Protein AF-K1VMR3-F1 (afdb_monomer_lite)

Sequence (164 aa):
MPPTRPSTATATPPYPSSRPGSSRPDSPAKSATANSSLILRKQLMADDRPTDTLWEGAILKARLIFPPLTPVYNTGARKGEVCVSILHAPGEDQWGYEDAGERWLPVHTVETVLISVISLLSADVPDLNSPANVDAAKEVREDYPAYKKRVKRLARRSAEEAYD

Organism: Trichosporon asahii var. asahii (strain CBS 8904) (NCBI:txid1220162)

Structure (mmCIF, N/CA/C/O backbone):
data_AF-K1VMR3-F1
#
_entry.id   AF-K1VMR3-F1
#
loop_
_atom_site.group_PDB
_atom_site.id
_atom_site.type_symbol
_atom_site.label_atom_id
_atom_site.label_alt_id
_atom_site.label_comp_id
_atom_site.label_asym_id
_atom_site.label_entity_id
_atom_site.label_seq_id
_atom_site.pdbx_PDB_ins_code
_atom_site.Cartn_x
_atom_site.Cartn_y
_atom_site.Cartn_z
_atom_site.occupancy
_atom_site.B_iso_or_equiv
_atom_site.auth_seq_id
_atom_site.auth_comp_id
_atom_site.auth_asym_id
_atom_site.auth_atom_id
_atom_site.pdbx_PDB_model_num
ATOM 1 N N . MET A 1 1 ? 38.232 -12.169 -71.902 1.00 45.22 1 MET A N 1
ATOM 2 C CA . MET A 1 1 ? 37.200 -11.740 -70.935 1.00 45.22 1 MET A CA 1
ATOM 3 C C . MET A 1 1 ? 36.261 -10.781 -71.654 1.00 45.22 1 MET A C 1
ATOM 5 O O . MET A 1 1 ? 36.759 -9.785 -72.165 1.00 45.22 1 MET A O 1
ATOM 9 N N . PRO A 1 2 ? 34.977 -11.136 -71.828 1.00 49.56 2 PRO A N 1
ATOM 10 C CA . PRO A 1 2 ? 34.040 -10.384 -72.659 1.00 49.56 2 PRO A CA 1
ATOM 11 C C . PRO A 1 2 ? 33.318 -9.253 -71.892 1.00 49.56 2 PRO A C 1
ATOM 13 O O . PRO A 1 2 ? 33.297 -9.272 -70.660 1.00 49.56 2 PRO A O 1
ATOM 16 N N . PRO A 1 3 ? 32.733 -8.284 -72.626 1.00 42.94 3 PRO A N 1
ATOM 17 C CA . PRO A 1 3 ? 32.064 -7.100 -72.091 1.00 42.94 3 PRO A CA 1
ATOM 18 C C . PRO A 1 3 ? 30.597 -7.332 -71.670 1.00 42.94 3 PRO A C 1
ATOM 20 O O . PRO A 1 3 ? 29.996 -8.376 -71.917 1.00 42.94 3 PRO A O 1
ATOM 23 N N . THR A 1 4 ? 30.068 -6.297 -71.017 1.00 46.88 4 THR A N 1
ATOM 24 C CA . THR A 1 4 ? 28.719 -6.030 -70.487 1.00 46.88 4 THR A CA 1
ATOM 25 C C . THR A 1 4 ? 27.519 -6.690 -71.184 1.00 46.88 4 THR A C 1
ATOM 27 O O . THR A 1 4 ? 27.342 -6.608 -72.397 1.00 46.88 4 THR A O 1
ATOM 30 N N . ARG A 1 5 ? 26.590 -7.208 -70.363 1.00 45.88 5 ARG A N 1
ATOM 31 C CA . ARG A 1 5 ? 25.198 -7.518 -70.732 1.00 45.88 5 ARG A CA 1
ATOM 32 C C . ARG A 1 5 ? 24.244 -6.729 -69.816 1.00 45.88 5 ARG A C 1
ATOM 34 O O . ARG A 1 5 ? 24.470 -6.730 -68.607 1.00 45.88 5 ARG A O 1
ATOM 41 N N . PRO A 1 6 ? 23.197 -6.070 -70.346 1.00 47.16 6 PRO A N 1
ATOM 42 C CA . PRO A 1 6 ? 22.208 -5.367 -69.537 1.00 47.16 6 PRO A CA 1
ATOM 43 C C . PRO A 1 6 ? 21.151 -6.355 -69.026 1.00 47.16 6 PRO A C 1
ATOM 45 O O . PRO A 1 6 ? 20.749 -7.261 -69.759 1.00 47.16 6 PRO A O 1
ATOM 48 N N . SER A 1 7 ? 20.683 -6.169 -67.789 1.00 43.44 7 SER A N 1
ATOM 49 C CA . SER A 1 7 ? 19.513 -6.881 -67.268 1.00 43.44 7 SER A CA 1
ATOM 50 C C . SER A 1 7 ? 18.372 -5.910 -66.992 1.00 43.44 7 SER A C 1
ATOM 52 O O . SER A 1 7 ? 18.516 -4.894 -66.320 1.00 43.44 7 SER A O 1
ATOM 54 N N . THR A 1 8 ? 17.254 -6.279 -67.591 1.00 41.53 8 THR A N 1
ATOM 55 C CA . THR A 1 8 ? 15.909 -5.718 -67.606 1.00 41.53 8 THR A CA 1
ATOM 56 C C . THR A 1 8 ? 15.296 -5.489 -66.226 1.00 41.53 8 THR A C 1
ATOM 58 O O . THR A 1 8 ? 15.480 -6.283 -65.306 1.00 41.53 8 THR A O 1
ATOM 61 N N . ALA A 1 9 ? 14.490 -4.429 -66.135 1.00 40.97 9 ALA A N 1
ATOM 62 C CA . ALA A 1 9 ? 13.597 -4.123 -65.026 1.00 40.97 9 ALA A CA 1
ATOM 63 C C . ALA A 1 9 ? 12.615 -5.269 -64.724 1.00 40.97 9 ALA A C 1
ATOM 65 O O . ALA A 1 9 ? 12.100 -5.915 -65.637 1.00 40.97 9 ALA A O 1
ATOM 66 N N . THR A 1 10 ? 12.275 -5.475 -63.451 1.00 39.84 10 THR A N 1
ATOM 67 C CA . THR A 1 10 ? 11.023 -6.141 -63.067 1.00 39.84 10 THR A CA 1
ATOM 68 C C . THR A 1 10 ? 10.499 -5.506 -61.786 1.00 39.84 10 THR A C 1
ATOM 70 O O . THR A 1 10 ? 11.178 -5.464 -60.764 1.00 39.84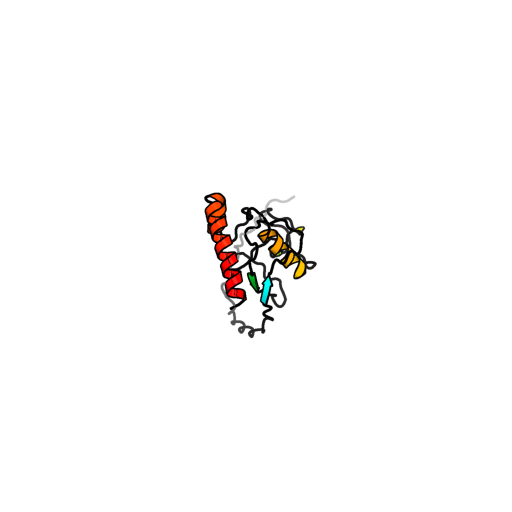 10 THR A O 1
ATOM 73 N N . ALA A 1 11 ? 9.305 -4.938 -61.914 1.00 42.38 11 ALA A N 1
ATOM 74 C CA . ALA A 1 11 ? 8.559 -4.244 -60.887 1.00 42.38 11 ALA A CA 1
ATOM 75 C C . ALA A 1 11 ? 8.154 -5.178 -59.737 1.00 42.38 11 ALA A C 1
ATOM 77 O O . ALA A 1 11 ? 7.845 -6.353 -59.937 1.00 42.38 11 ALA A O 1
ATOM 78 N N . THR A 1 12 ? 8.118 -4.613 -58.536 1.00 49.59 12 THR A N 1
ATOM 79 C CA . THR A 1 12 ? 7.547 -5.194 -57.321 1.00 49.59 12 THR A CA 1
ATOM 80 C C . THR A 1 12 ? 6.071 -5.553 -57.551 1.00 49.59 12 THR A C 1
ATOM 82 O O . THR A 1 12 ? 5.319 -4.692 -58.015 1.00 49.59 12 THR A O 1
ATOM 85 N N . PRO A 1 13 ? 5.604 -6.774 -57.231 1.00 51.66 13 PRO A N 1
ATOM 86 C CA . PRO A 1 13 ? 4.179 -7.074 -57.278 1.00 51.66 13 PRO A CA 1
ATOM 87 C C . PRO A 1 13 ? 3.436 -6.389 -56.109 1.00 51.66 13 PRO A C 1
ATOM 89 O O . PRO A 1 13 ? 3.995 -6.262 -55.016 1.00 51.66 13 PRO A O 1
ATOM 92 N N . PRO A 1 14 ? 2.186 -5.933 -56.319 1.00 49.03 14 PRO A N 1
ATOM 93 C CA . PRO A 1 14 ? 1.396 -5.228 -55.315 1.00 49.03 14 PRO A CA 1
ATOM 94 C C . PRO A 1 14 ? 0.857 -6.183 -54.237 1.00 49.03 14 PRO A C 1
ATOM 96 O O . PRO A 1 14 ? 0.580 -7.353 -54.497 1.00 49.03 14 PRO A O 1
ATOM 99 N N . TYR A 1 15 ? 0.690 -5.656 -53.021 1.00 43.56 15 TYR A N 1
ATOM 100 C CA . TYR A 1 15 ? 0.038 -6.319 -51.885 1.00 43.56 15 TYR A CA 1
ATOM 101 C C . TYR A 1 15 ? -1.311 -6.957 -52.281 1.00 43.56 15 TYR A C 1
ATOM 103 O O . TYR A 1 15 ? -2.134 -6.273 -52.894 1.00 43.56 15 TYR A O 1
ATOM 111 N N . PRO A 1 16 ? -1.613 -8.205 -51.873 1.00 52.78 16 PRO A N 1
ATOM 112 C CA . PRO A 1 16 ? -2.959 -8.744 -52.006 1.00 52.78 16 PRO A CA 1
ATOM 113 C C . PRO A 1 16 ? -3.904 -8.119 -50.966 1.00 52.78 16 PRO A C 1
ATOM 115 O O . PRO A 1 16 ? -3.680 -8.174 -49.757 1.00 52.78 16 PRO A O 1
ATOM 118 N N . SER A 1 17 ? -4.991 -7.533 -51.461 1.00 53.31 17 SER A N 1
ATOM 119 C CA . SER A 1 17 ? -6.102 -6.953 -50.711 1.00 53.31 17 SER A CA 1
ATOM 120 C C . SER A 1 17 ? -7.200 -7.995 -50.488 1.00 53.31 17 SER A C 1
ATOM 122 O O . SER A 1 17 ? -8.132 -8.102 -51.277 1.00 53.31 17 SER A O 1
ATOM 124 N N . SER A 1 18 ? -7.130 -8.786 -49.414 1.00 45.81 18 SER A N 1
ATOM 125 C CA . SER A 1 18 ? -8.273 -9.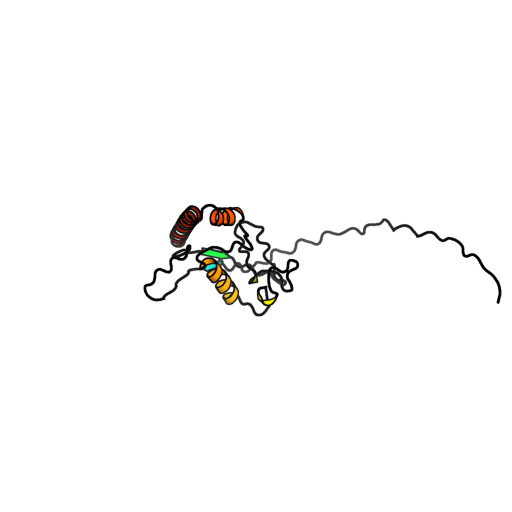601 -48.958 1.00 45.81 18 SER A CA 1
ATOM 126 C C . SER A 1 18 ? -8.136 -9.976 -47.483 1.00 45.81 18 SER A C 1
ATOM 128 O O . SER A 1 18 ? -7.219 -10.688 -47.087 1.00 45.81 18 SER A O 1
ATOM 130 N N . ARG A 1 19 ? -9.070 -9.484 -46.665 1.00 45.44 19 ARG A N 1
ATOM 131 C CA . ARG A 1 19 ? -9.187 -9.724 -45.221 1.00 45.44 19 ARG A CA 1
ATOM 132 C C . ARG A 1 19 ? -9.952 -11.036 -44.978 1.00 45.44 19 ARG A C 1
ATOM 134 O O . ARG A 1 19 ? -11.114 -11.098 -45.376 1.00 45.44 19 ARG A O 1
ATOM 141 N N . PRO A 1 20 ? -9.389 -12.057 -44.308 1.00 38.31 20 PRO A N 1
ATOM 142 C CA . PRO A 1 20 ? -10.176 -13.204 -43.869 1.00 38.31 20 PRO A CA 1
ATOM 143 C C . PRO A 1 20 ? -11.124 -12.770 -42.745 1.00 38.31 20 PRO A C 1
ATOM 145 O O . PRO A 1 20 ? -10.714 -12.092 -41.798 1.00 38.31 20 PRO A O 1
ATOM 148 N N . GLY A 1 21 ? -12.405 -13.116 -42.877 1.00 45.06 21 GLY A N 1
ATOM 149 C CA . GLY A 1 21 ? -13.441 -12.812 -41.896 1.00 45.06 21 GLY A CA 1
ATOM 150 C C . GLY A 1 21 ? -13.109 -13.414 -40.532 1.00 45.06 21 GLY A C 1
ATOM 151 O O . GLY A 1 21 ? -13.027 -14.629 -40.387 1.00 45.06 21 GLY A O 1
ATOM 152 N N . SER A 1 22 ? -12.932 -12.558 -39.526 1.00 43.72 22 SER A N 1
ATOM 153 C CA . SER A 1 22 ? -12.825 -12.983 -38.132 1.00 43.72 22 SER A CA 1
ATOM 154 C C . SER A 1 22 ? -14.231 -13.272 -37.612 1.00 43.72 22 SER A C 1
ATOM 156 O O . SER A 1 22 ? -15.002 -12.362 -37.300 1.00 43.72 22 SER A O 1
ATOM 158 N N . SER A 1 23 ? -14.578 -14.555 -37.558 1.00 44.06 23 SER A N 1
ATOM 159 C CA . SER A 1 23 ? -15.638 -15.060 -36.693 1.00 44.06 23 SER A CA 1
ATOM 160 C C . SER A 1 23 ? -15.322 -14.651 -35.253 1.00 44.06 23 SER A C 1
ATOM 162 O O . SER A 1 23 ? -14.222 -14.914 -34.762 1.00 44.06 23 SER A O 1
ATOM 164 N N . ARG A 1 24 ? -16.275 -13.980 -34.594 1.00 43.81 24 ARG A N 1
ATOM 165 C CA . ARG A 1 24 ? -16.203 -13.665 -33.162 1.00 43.81 24 ARG A CA 1
ATOM 166 C C . ARG A 1 24 ? -16.009 -14.974 -32.388 1.00 43.81 24 ARG A C 1
ATOM 168 O O . ARG A 1 24 ? -16.850 -15.854 -32.548 1.00 43.81 24 ARG A O 1
ATOM 175 N N . PRO A 1 25 ? -14.956 -15.121 -31.570 1.00 42.97 25 PRO A N 1
ATOM 176 C CA . PRO A 1 25 ? -14.907 -16.221 -30.629 1.00 42.97 25 PRO A CA 1
ATOM 177 C C . PRO A 1 25 ? -15.958 -15.972 -29.547 1.00 42.97 25 PRO A C 1
ATOM 179 O O . PRO A 1 25 ? -16.073 -14.861 -29.020 1.00 42.97 25 PRO A O 1
ATOM 182 N N . ASP A 1 26 ? -16.746 -17.009 -29.279 1.00 41.12 26 ASP A N 1
ATOM 183 C CA . ASP A 1 26 ? -17.739 -17.059 -28.218 1.00 41.12 26 ASP A CA 1
ATOM 184 C C . ASP A 1 26 ? -17.154 -16.568 -26.893 1.00 41.12 26 ASP A C 1
ATOM 186 O O . ASP A 1 26 ? -16.041 -16.926 -26.499 1.00 41.12 26 ASP A O 1
ATOM 190 N N . SER A 1 27 ? -17.931 -15.732 -26.206 1.00 43.22 27 SER A N 1
ATOM 191 C CA . SER A 1 27 ? -17.644 -15.269 -24.853 1.00 43.22 27 SER A CA 1
ATOM 192 C C . SER A 1 27 ? -17.314 -16.471 -23.959 1.00 43.22 27 SER A C 1
ATOM 194 O O . SER A 1 27 ? -18.191 -17.318 -23.763 1.00 43.22 27 SER A O 1
ATOM 196 N N . PRO A 1 28 ? -16.105 -16.570 -23.376 1.00 41.62 28 PRO A N 1
ATOM 197 C CA . PRO A 1 28 ? -15.826 -17.645 -22.446 1.00 41.62 28 PRO A CA 1
ATOM 198 C C . PRO A 1 28 ? -16.715 -17.466 -21.214 1.00 41.62 28 PRO A C 1
ATOM 200 O O . PRO A 1 28 ? -16.850 -16.369 -20.659 1.00 41.62 28 PRO A O 1
ATOM 203 N N . ALA A 1 29 ? -17.363 -18.566 -20.836 1.00 38.06 29 ALA A N 1
ATOM 204 C CA . ALA A 1 29 ? -18.226 -18.677 -19.676 1.00 38.06 29 ALA A CA 1
ATOM 205 C C . ALA A 1 29 ? -17.563 -18.057 -18.439 1.00 38.06 29 ALA A C 1
ATOM 207 O O . ALA A 1 29 ? -16.359 -18.201 -18.219 1.00 38.06 29 ALA A O 1
ATOM 208 N N . LYS A 1 30 ? -18.372 -17.368 -17.626 1.00 36.38 30 LYS A N 1
ATOM 209 C CA . LYS A 1 30 ? -17.968 -16.784 -16.345 1.00 36.38 30 LYS A CA 1
ATOM 210 C C . LYS A 1 30 ? -17.437 -17.896 -15.435 1.00 36.38 30 LYS A C 1
ATOM 212 O O . LYS A 1 30 ? -18.207 -18.532 -14.722 1.00 36.38 30 LYS A O 1
ATOM 217 N N . SER A 1 31 ? -16.128 -18.132 -15.481 1.00 37.72 31 SER A N 1
ATOM 218 C CA . SER A 1 31 ? -15.416 -18.922 -14.484 1.00 37.72 31 SER A CA 1
ATOM 219 C C . SER A 1 31 ? -15.690 -18.278 -13.133 1.00 37.72 31 SER A C 1
ATOM 221 O O . SER A 1 31 ? -15.452 -17.082 -12.958 1.00 37.72 31 SER A O 1
ATOM 223 N N . ALA A 1 32 ? -16.246 -19.049 -12.203 1.00 40.59 32 ALA A N 1
ATOM 224 C CA . ALA A 1 32 ? -16.454 -18.618 -10.834 1.00 40.59 32 ALA A CA 1
ATOM 225 C C . ALA A 1 32 ? -15.081 -18.380 -10.194 1.00 40.59 32 ALA A C 1
ATOM 227 O O . ALA A 1 32 ? -14.460 -19.292 -9.657 1.00 40.59 32 ALA A O 1
ATOM 228 N N . THR A 1 33 ? -14.574 -17.153 -10.314 1.00 42.59 33 THR A N 1
ATOM 229 C CA . THR A 1 33 ? -13.372 -16.702 -9.623 1.00 42.59 33 THR A CA 1
ATOM 230 C C . THR A 1 33 ? -13.579 -16.954 -8.137 1.00 42.59 33 THR A C 1
ATOM 232 O O . THR A 1 33 ? -14.532 -16.430 -7.553 1.00 42.59 33 THR A O 1
ATOM 235 N N . ALA A 1 34 ? -12.710 -17.765 -7.533 1.00 44.06 34 ALA A N 1
ATOM 236 C CA . ALA A 1 34 ? -12.633 -17.911 -6.088 1.00 44.06 34 ALA A CA 1
ATOM 237 C C . ALA A 1 34 ? -12.305 -16.526 -5.509 1.00 44.06 34 ALA A C 1
ATOM 239 O O . ALA A 1 34 ? -11.165 -16.068 -5.524 1.00 44.06 34 ALA A O 1
ATOM 240 N N . ASN A 1 35 ? -13.347 -15.795 -5.121 1.00 42.00 35 ASN A N 1
ATOM 241 C CA . ASN A 1 35 ? -13.247 -14.430 -4.633 1.00 42.00 35 ASN A CA 1
ATOM 242 C C . ASN A 1 35 ? -12.834 -14.472 -3.163 1.00 42.00 35 ASN A C 1
ATOM 244 O O . ASN A 1 35 ? -13.675 -14.340 -2.277 1.00 42.00 35 ASN A O 1
ATOM 248 N N . SER A 1 36 ? -11.547 -14.671 -2.902 1.00 51.88 36 SER A N 1
ATOM 249 C CA . SER A 1 36 ? -11.013 -14.607 -1.544 1.00 51.88 36 SER A CA 1
ATOM 250 C C . SER A 1 36 ? -10.920 -13.141 -1.103 1.00 51.88 36 SER A C 1
ATOM 252 O O . SER A 1 36 ? -10.123 -12.360 -1.628 1.00 51.88 36 SER A O 1
ATOM 254 N N . SER A 1 37 ? -11.773 -12.739 -0.159 1.00 53.72 37 SER A N 1
ATOM 255 C CA . SER A 1 37 ? -11.653 -11.461 0.549 1.00 53.72 37 SER A CA 1
ATOM 256 C C . SER A 1 37 ? -10.662 -11.605 1.698 1.00 53.72 37 SER A C 1
ATOM 258 O O . SER A 1 37 ? -10.795 -12.522 2.507 1.00 53.72 37 SER A O 1
ATOM 260 N N . LEU A 1 38 ? -9.701 -10.692 1.789 1.00 61.56 38 LEU A N 1
ATOM 261 C CA . LEU A 1 38 ? -8.708 -10.649 2.855 1.00 61.56 38 LEU A CA 1
ATOM 262 C C . LEU A 1 38 ? -8.943 -9.399 3.702 1.00 61.56 38 LEU A C 1
ATOM 264 O O . LEU A 1 38 ? -9.178 -8.309 3.176 1.00 61.56 38 LEU A O 1
ATOM 268 N N . ILE A 1 39 ? -8.878 -9.557 5.020 1.00 67.00 39 ILE A N 1
ATOM 269 C CA . ILE A 1 39 ? -8.878 -8.437 5.957 1.00 67.00 39 ILE A CA 1
ATOM 270 C C . ILE A 1 39 ? -7.441 -8.255 6.420 1.00 67.00 39 ILE A C 1
ATOM 272 O O . ILE A 1 39 ? -6.888 -9.121 7.097 1.00 67.00 39 ILE A O 1
ATOM 276 N N . LEU A 1 40 ? -6.834 -7.131 6.050 1.00 61.09 40 LEU A N 1
ATOM 277 C CA . LEU A 1 40 ? -5.529 -6.744 6.559 1.00 61.09 40 LEU A CA 1
ATOM 278 C C . LEU A 1 40 ? -5.734 -5.992 7.865 1.00 61.09 40 LEU A C 1
ATOM 280 O O . LEU A 1 40 ? -6.188 -4.846 7.888 1.00 61.09 40 LEU A O 1
ATOM 284 N N . ARG A 1 41 ? -5.406 -6.674 8.961 1.00 56.06 41 ARG A N 1
ATOM 285 C CA . ARG A 1 41 ? -5.323 -6.095 10.296 1.00 56.06 41 ARG A CA 1
ATOM 286 C C . ARG A 1 41 ? -3.866 -6.109 10.720 1.00 56.06 41 ARG A C 1
ATOM 288 O O . ARG A 1 41 ? -3.283 -7.174 10.910 1.00 56.06 41 ARG A O 1
ATOM 295 N N . LYS A 1 42 ? -3.281 -4.929 10.908 1.00 52.09 42 LYS A N 1
ATOM 296 C CA . LYS A 1 42 ? -1.966 -4.814 11.536 1.00 52.09 42 LYS A CA 1
ATOM 297 C C . LYS A 1 42 ? -2.147 -5.005 13.046 1.00 52.09 42 LYS A C 1
ATOM 299 O O . LYS A 1 42 ? -2.455 -4.057 13.756 1.00 52.09 42 LYS A O 1
ATOM 304 N N . GLN A 1 43 ? -2.014 -6.239 13.533 1.00 47.59 43 GLN A N 1
ATOM 305 C CA . GLN A 1 43 ? -1.947 -6.539 14.966 1.00 47.59 43 GLN A CA 1
ATOM 306 C C . GLN A 1 43 ? -0.480 -6.785 15.327 1.00 47.59 43 GLN A C 1
ATOM 308 O O . GLN A 1 43 ? -0.039 -7.926 15.415 1.00 47.59 43 GLN A O 1
ATOM 313 N N . LEU A 1 44 ? 0.301 -5.715 15.482 1.00 42.34 44 LEU A N 1
ATOM 314 C CA . LEU A 1 44 ? 1.646 -5.850 16.029 1.00 42.34 44 LEU A CA 1
ATOM 315 C C . LEU A 1 44 ? 1.512 -5.958 17.556 1.00 42.34 44 LEU A C 1
ATOM 317 O O . LEU A 1 44 ? 1.260 -4.968 18.234 1.00 42.34 44 LEU A O 1
ATOM 321 N N . MET A 1 45 ? 1.611 -7.176 18.089 1.00 39.28 45 MET A N 1
ATOM 322 C CA . MET A 1 45 ? 1.898 -7.399 19.508 1.00 39.28 45 MET A CA 1
ATOM 323 C C . MET A 1 45 ? 3.399 -7.154 19.700 1.00 39.28 45 MET A C 1
ATOM 325 O O . MET A 1 45 ? 4.188 -8.088 19.607 1.00 39.28 45 MET A O 1
ATOM 329 N N . ALA A 1 46 ? 3.813 -5.900 19.860 1.00 40.38 46 ALA A N 1
ATOM 330 C CA . ALA A 1 46 ? 5.193 -5.570 20.199 1.00 40.38 46 ALA A CA 1
ATOM 331 C C . ALA A 1 46 ? 5.212 -4.337 21.108 1.00 40.38 46 ALA A C 1
ATOM 333 O O . ALA A 1 46 ? 4.915 -3.237 20.652 1.00 40.38 46 ALA A O 1
ATOM 334 N N . ASP A 1 47 ? 5.505 -4.588 22.388 1.00 41.41 47 ASP A N 1
ATOM 335 C CA . ASP A 1 47 ? 6.036 -3.677 23.409 1.00 41.41 47 ASP A CA 1
ATOM 336 C C . ASP A 1 47 ? 5.773 -2.183 23.207 1.00 41.41 47 ASP A C 1
ATOM 338 O O . ASP A 1 47 ? 6.560 -1.545 22.517 1.00 41.41 47 ASP A O 1
ATOM 342 N N . ASP A 1 48 ? 4.734 -1.641 23.861 1.00 46.88 48 ASP A N 1
ATOM 343 C CA . ASP A 1 48 ? 4.605 -0.284 24.454 1.00 46.88 48 ASP A CA 1
ATOM 344 C C . ASP A 1 48 ? 5.183 0.953 23.721 1.00 46.88 48 ASP A C 1
ATOM 346 O O . ASP A 1 48 ? 5.238 2.056 24.270 1.00 46.88 48 ASP A O 1
ATOM 350 N N . ARG A 1 49 ? 5.589 0.834 22.460 1.00 43.31 49 ARG A N 1
ATOM 351 C CA . ARG A 1 49 ? 6.043 1.922 21.609 1.00 43.31 49 ARG A CA 1
ATOM 352 C C . ARG A 1 49 ? 4.893 2.263 20.684 1.00 43.31 49 ARG A C 1
ATOM 354 O O . ARG A 1 49 ? 4.461 1.394 19.928 1.00 43.31 49 ARG A O 1
ATOM 361 N N . PRO A 1 50 ? 4.423 3.519 20.684 1.00 51.75 50 PRO A N 1
ATOM 362 C CA . PRO A 1 50 ? 3.497 3.969 19.666 1.00 51.75 50 PRO A CA 1
ATOM 363 C C . PRO A 1 50 ? 4.200 3.810 18.319 1.00 51.75 50 PRO A C 1
ATOM 365 O O . PRO A 1 50 ? 5.121 4.561 17.992 1.00 51.75 50 PRO A O 1
ATOM 368 N N . THR A 1 51 ? 3.817 2.805 17.539 1.00 56.50 51 THR A N 1
ATOM 369 C CA . THR A 1 51 ? 4.159 2.788 16.124 1.00 56.50 51 THR A CA 1
ATOM 370 C C . THR A 1 51 ? 3.289 3.855 15.464 1.00 56.50 51 THR A C 1
ATOM 372 O O . THR A 1 51 ? 2.221 3.510 14.969 1.00 56.50 51 THR A O 1
ATOM 375 N N . ASP A 1 52 ? 3.719 5.131 15.458 1.00 64.75 52 ASP A N 1
ATOM 376 C CA . ASP A 1 52 ? 3.026 6.282 14.814 1.00 64.75 52 ASP A CA 1
ATOM 377 C C . ASP A 1 52 ? 3.050 6.174 13.275 1.00 64.75 52 ASP A C 1
ATOM 379 O O . ASP A 1 52 ? 3.273 7.143 12.551 1.00 64.75 52 ASP A O 1
ATOM 383 N N . THR A 1 53 ? 2.805 4.972 12.754 1.00 78.00 53 THR A N 1
ATOM 384 C CA . THR A 1 53 ? 2.547 4.740 11.339 1.00 78.00 53 THR A CA 1
ATOM 385 C C . THR A 1 53 ? 1.191 5.335 10.986 1.00 78.00 53 THR A C 1
ATOM 387 O O . THR A 1 53 ? 0.235 5.257 11.760 1.00 78.00 53 THR A O 1
ATOM 390 N N . LEU A 1 54 ? 1.077 5.909 9.791 1.00 84.75 54 LEU A N 1
ATOM 391 C CA . LEU A 1 54 ? -0.120 6.638 9.358 1.00 84.75 54 LEU A CA 1
ATOM 392 C C . LEU A 1 54 ? -1.414 5.809 9.437 1.00 84.75 54 LEU A C 1
ATOM 394 O O . LEU A 1 54 ? -2.489 6.364 9.667 1.00 84.75 54 LEU A O 1
ATOM 398 N N . TRP A 1 55 ? -1.293 4.492 9.263 1.00 85.81 55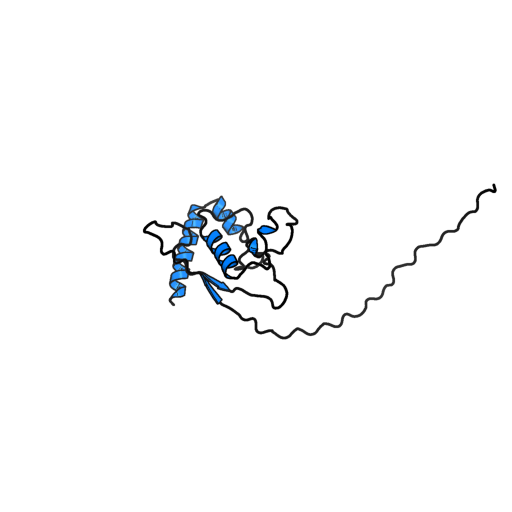 TRP A N 1
ATOM 399 C CA . TRP A 1 55 ? -2.392 3.528 9.208 1.00 85.81 55 TRP A CA 1
ATOM 400 C C . TRP A 1 55 ? -2.590 2.732 10.505 1.00 85.81 55 TRP A C 1
ATOM 402 O O . TRP A 1 55 ? -3.224 1.676 10.491 1.00 85.81 55 TRP A O 1
ATOM 412 N N . GLU A 1 56 ? -2.049 3.205 11.628 1.00 84.44 56 GLU A N 1
ATOM 413 C CA . GLU A 1 56 ? -2.238 2.562 12.928 1.00 84.44 56 GLU A CA 1
ATOM 414 C C . GLU A 1 56 ? -3.732 2.373 13.259 1.00 84.44 56 GLU A C 1
ATOM 416 O O . GLU A 1 56 ? -4.550 3.281 13.097 1.00 84.44 56 GLU A O 1
ATOM 421 N N . GLY A 1 57 ? -4.095 1.157 13.683 1.00 82.88 57 GLY A N 1
ATOM 422 C CA . GLY A 1 57 ? -5.471 0.790 14.032 1.00 82.88 57 GLY A CA 1
ATOM 423 C C . GLY A 1 57 ? -6.442 0.629 12.854 1.00 82.88 57 GLY A C 1
ATOM 424 O O . GLY A 1 57 ? -7.604 0.303 13.087 1.00 82.88 57 GLY A O 1
ATOM 425 N N . ALA A 1 58 ? -6.007 0.825 11.603 1.00 86.44 58 ALA A N 1
ATOM 426 C CA . ALA A 1 58 ? -6.864 0.654 10.431 1.00 86.44 58 ALA A CA 1
ATOM 427 C C . ALA A 1 58 ? -7.224 -0.823 10.176 1.00 86.44 58 ALA A C 1
ATOM 429 O O . ALA A 1 58 ? -6.405 -1.724 10.377 1.00 86.44 58 ALA A O 1
ATOM 430 N N . ILE A 1 59 ? -8.432 -1.060 9.651 1.00 88.19 59 ILE A N 1
ATOM 431 C CA . ILE A 1 59 ? -8.874 -2.373 9.165 1.00 88.19 59 ILE A CA 1
ATOM 432 C C . ILE A 1 59 ? -9.137 -2.256 7.663 1.00 88.19 59 ILE A C 1
ATOM 434 O O . ILE A 1 59 ? -10.164 -1.740 7.225 1.00 88.19 59 ILE A O 1
ATOM 438 N N . LEU A 1 60 ? -8.186 -2.725 6.852 1.00 86.94 60 LEU A N 1
ATOM 439 C CA . LEU A 1 60 ? -8.232 -2.568 5.399 1.00 86.94 60 LEU A CA 1
ATOM 440 C C . LEU A 1 60 ? -8.761 -3.848 4.745 1.00 86.94 60 LEU A C 1
ATOM 442 O O . LEU A 1 60 ? -8.112 -4.895 4.758 1.00 86.94 60 LEU A O 1
ATOM 446 N N . LYS A 1 61 ? -9.958 -3.763 4.159 1.00 85.06 61 LYS A N 1
ATOM 447 C CA . LYS A 1 61 ? -10.567 -4.854 3.387 1.00 85.06 61 LYS A CA 1
ATOM 448 C C . LYS A 1 61 ? -9.992 -4.835 1.966 1.00 85.06 61 LYS A C 1
ATOM 450 O O . LYS A 1 61 ? -10.109 -3.831 1.268 1.00 85.06 61 LYS A O 1
ATOM 455 N N . ALA A 1 62 ? -9.399 -5.942 1.531 1.00 84.50 62 ALA A N 1
ATOM 456 C CA . ALA A 1 62 ? -8.823 -6.094 0.198 1.00 84.50 62 ALA A CA 1
ATOM 457 C C . ALA A 1 62 ? -9.328 -7.375 -0.479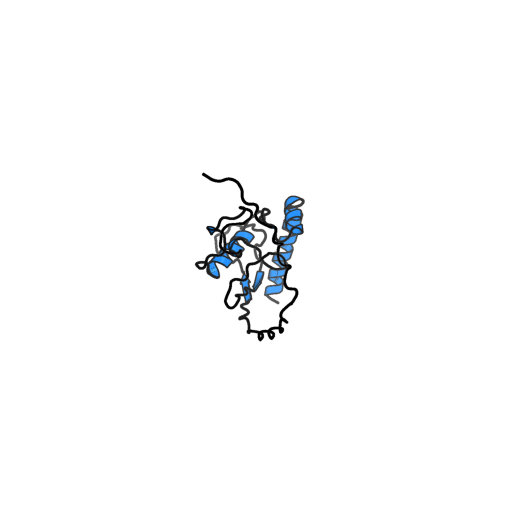 1.00 84.50 62 ALA A C 1
ATOM 459 O O . ALA A 1 62 ? -9.753 -8.332 0.169 1.00 84.50 62 ALA A O 1
ATOM 460 N N . ARG A 1 63 ? -9.286 -7.401 -1.812 1.00 83.12 63 ARG A N 1
ATOM 461 C CA . ARG A 1 63 ? -9.615 -8.584 -2.612 1.00 83.12 63 ARG A CA 1
ATOM 462 C C . ARG A 1 63 ? -8.417 -8.930 -3.471 1.00 83.12 63 ARG A C 1
ATOM 464 O O . ARG A 1 63 ? -7.997 -8.106 -4.278 1.00 83.12 63 ARG A O 1
ATOM 471 N N . LEU A 1 64 ? -7.908 -10.145 -3.312 1.00 82.56 64 LEU A N 1
ATOM 472 C CA . LEU A 1 64 ? -6.833 -10.657 -4.147 1.00 82.56 64 LEU A CA 1
ATOM 473 C C . LEU A 1 64 ? -7.441 -11.557 -5.222 1.00 82.56 64 LEU A C 1
ATOM 475 O O . LEU A 1 64 ? -8.138 -12.522 -4.910 1.00 82.56 64 LEU A O 1
ATOM 479 N N . ILE A 1 65 ? -7.239 -11.192 -6.486 1.00 81.00 65 ILE A N 1
ATOM 480 C CA . ILE A 1 65 ? -7.825 -11.886 -7.633 1.00 81.00 65 ILE A CA 1
ATOM 481 C C . ILE A 1 65 ? -6.710 -12.634 -8.351 1.00 81.00 65 ILE A C 1
ATOM 483 O O . ILE A 1 65 ? -5.828 -12.014 -8.941 1.00 81.00 65 ILE A O 1
ATOM 487 N N . PHE A 1 66 ? -6.780 -13.964 -8.323 1.00 79.19 66 PHE A N 1
ATOM 488 C CA . PHE A 1 66 ? -5.861 -14.821 -9.063 1.00 79.19 66 PHE A CA 1
ATOM 489 C C . PHE A 1 66 ? -6.479 -15.195 -10.413 1.00 79.19 66 PHE A C 1
ATOM 491 O O . PHE A 1 66 ? -7.561 -15.788 -10.451 1.00 79.19 66 PHE A O 1
ATOM 498 N N . PRO A 1 67 ? -5.835 -14.845 -11.529 1.00 73.75 67 PRO A N 1
ATOM 499 C CA . PRO A 1 67 ? -6.270 -15.278 -12.848 1.00 73.75 67 PRO A CA 1
ATOM 500 C C . PRO A 1 67 ? -5.995 -16.776 -13.060 1.00 73.75 67 PRO A C 1
ATOM 502 O O . PRO A 1 67 ? -5.056 -17.321 -12.483 1.00 73.75 67 PRO A O 1
ATOM 505 N N . PRO A 1 68 ? -6.787 -17.450 -13.909 1.00 62.06 68 PRO A N 1
ATOM 506 C CA . PRO A 1 68 ? -6.804 -18.908 -13.975 1.00 62.06 68 PRO A CA 1
ATOM 507 C C . PRO A 1 68 ? -5.533 -19.551 -14.550 1.00 62.06 68 PRO A C 1
ATOM 509 O O . PRO A 1 68 ? -5.306 -20.716 -14.252 1.00 62.06 68 PRO A O 1
ATOM 512 N N . LEU A 1 69 ? -4.721 -18.855 -15.362 1.00 58.97 69 LEU A N 1
ATOM 513 C CA . LEU A 1 69 ? -3.567 -19.472 -16.055 1.00 58.97 69 LEU A CA 1
ATOM 514 C C . LEU A 1 69 ? -2.381 -18.535 -16.351 1.00 58.97 69 LEU A C 1
ATOM 516 O O . LEU A 1 69 ? -1.294 -19.010 -16.666 1.00 58.97 69 LEU A O 1
ATOM 520 N N . THR A 1 70 ? -2.558 -17.217 -16.260 1.00 55.31 70 THR A N 1
ATOM 521 C CA . THR A 1 70 ? -1.495 -16.234 -16.515 1.00 55.31 70 THR A CA 1
ATOM 522 C C . THR A 1 70 ? -1.625 -15.101 -15.514 1.00 55.31 70 THR A C 1
ATOM 524 O O . THR A 1 70 ? -2.725 -14.551 -15.430 1.00 55.31 70 THR A O 1
ATOM 527 N N . PRO A 1 71 ? -0.569 -14.721 -14.779 1.00 56.16 71 PRO A N 1
ATOM 528 C CA . PRO A 1 71 ? -0.627 -13.564 -13.891 1.00 56.16 71 PRO A CA 1
ATOM 529 C C . PRO A 1 71 ? -1.120 -12.322 -14.654 1.00 56.16 71 PRO A C 1
ATOM 531 O O . PRO A 1 71 ? -0.659 -12.001 -15.745 1.00 56.16 71 PRO A O 1
ATOM 534 N N . VAL A 1 72 ? -2.128 -11.666 -14.086 1.00 56.84 72 VAL A N 1
ATOM 535 C CA . VAL A 1 72 ? -2.676 -10.394 -14.538 1.00 56.84 72 VAL A CA 1
ATOM 536 C C . VAL A 1 72 ? -1.904 -9.377 -13.732 1.00 56.84 72 VAL A C 1
ATOM 538 O O . VAL A 1 72 ? -2.073 -9.290 -12.517 1.00 56.84 72 VAL A O 1
ATOM 541 N N . TYR A 1 73 ? -1.000 -8.681 -14.405 1.00 63.66 73 TYR A N 1
ATOM 542 C CA . TYR A 1 73 ? -0.130 -7.710 -13.764 1.00 63.66 73 TYR A CA 1
ATOM 543 C C . TYR A 1 73 ? -0.894 -6.416 -13.524 1.00 63.66 73 TYR A C 1
ATOM 545 O O . TYR A 1 73 ? -1.681 -5.975 -14.369 1.00 63.66 73 TYR A O 1
ATOM 553 N N . ASN A 1 74 ? -0.691 -5.831 -12.349 1.00 65.31 74 ASN A N 1
ATOM 554 C CA . ASN A 1 74 ? -1.382 -4.608 -11.987 1.00 65.31 74 ASN A CA 1
ATOM 555 C C . ASN A 1 74 ? -0.736 -3.411 -12.696 1.00 65.31 74 ASN A C 1
ATOM 557 O O . ASN A 1 74 ? 0.475 -3.237 -12.623 1.00 65.31 74 ASN A O 1
ATOM 561 N N . THR A 1 75 ? -1.541 -2.583 -13.363 1.00 61.66 75 THR A N 1
ATOM 562 C CA . THR A 1 75 ? -1.082 -1.346 -14.013 1.00 61.66 75 THR A CA 1
ATOM 563 C C . THR A 1 75 ? -1.371 -0.094 -13.177 1.00 61.66 75 THR A C 1
ATOM 565 O O . THR A 1 75 ? -1.135 1.014 -13.648 1.00 61.66 75 THR A O 1
ATOM 568 N N . GLY A 1 76 ? -1.980 -0.237 -11.993 1.00 61.19 76 GLY A N 1
ATOM 569 C CA . GLY A 1 76 ? -2.366 0.869 -11.108 1.00 61.19 76 GLY A CA 1
ATOM 570 C C . GLY A 1 76 ? -3.437 1.800 -11.687 1.00 61.19 76 GLY A C 1
ATOM 571 O O . GLY A 1 76 ? -3.693 2.866 -11.135 1.00 61.19 76 GLY A O 1
ATOM 572 N N . ALA A 1 77 ? -4.061 1.424 -12.808 1.00 58.38 77 ALA A N 1
ATOM 573 C CA . ALA A 1 77 ? -4.886 2.327 -13.607 1.00 58.38 77 ALA A CA 1
ATOM 574 C C . ALA A 1 77 ? -6.319 2.474 -13.077 1.00 58.38 77 ALA A C 1
ATOM 576 O O . ALA A 1 77 ? -7.027 3.401 -13.480 1.00 58.38 77 ALA A O 1
ATOM 577 N N . ARG A 1 78 ? -6.784 1.570 -12.199 1.00 64.00 78 ARG A N 1
ATOM 578 C CA . ARG A 1 78 ? -8.144 1.635 -11.648 1.00 64.00 78 ARG A CA 1
ATOM 579 C C . ARG A 1 78 ? -8.155 2.055 -10.186 1.00 64.00 78 ARG A C 1
ATOM 581 O O . ARG A 1 78 ? -7.310 1.689 -9.374 1.00 64.00 78 ARG A O 1
ATOM 588 N N . LYS A 1 79 ? -9.206 2.792 -9.825 1.00 71.50 79 LYS A N 1
ATOM 589 C CA . LYS A 1 79 ? -9.462 3.221 -8.449 1.00 71.50 79 LYS A CA 1
ATOM 590 C C . LYS A 1 79 ? -9.582 2.005 -7.520 1.00 71.50 79 LYS A C 1
ATOM 592 O O . LYS A 1 79 ? -10.482 1.189 -7.696 1.00 71.50 79 LYS A O 1
ATOM 597 N N . GLY A 1 80 ? -8.727 1.948 -6.499 1.00 75.94 80 GLY A N 1
ATOM 598 C CA . GLY A 1 80 ? -8.732 0.892 -5.481 1.00 75.94 80 GLY A CA 1
ATOM 599 C C . GLY A 1 80 ? -7.834 -0.308 -5.791 1.00 75.94 80 GLY A C 1
ATOM 600 O O . GLY A 1 80 ? -7.776 -1.227 -4.978 1.00 75.94 80 GLY A O 1
ATOM 601 N N . GLU A 1 81 ? -7.123 -0.306 -6.921 1.00 80.75 81 GLU A N 1
ATOM 602 C CA . GLU A 1 81 ? -6.077 -1.292 -7.203 1.00 80.75 81 GLU A CA 1
ATOM 603 C C . GLU A 1 81 ? -4.767 -0.907 -6.489 1.00 80.75 81 GLU A C 1
ATOM 605 O O . GLU A 1 81 ? -4.385 0.262 -6.441 1.00 80.75 81 GLU A O 1
ATOM 610 N N . VAL A 1 82 ? -4.072 -1.898 -5.923 1.00 80.25 82 VAL A N 1
ATOM 611 C CA . VAL A 1 82 ? -2.803 -1.712 -5.196 1.00 80.25 82 VAL A CA 1
ATOM 612 C C . VAL A 1 82 ? -1.631 -1.969 -6.140 1.00 80.25 82 VAL A C 1
ATOM 614 O O . VAL A 1 82 ? -1.372 -3.121 -6.484 1.00 80.25 82 VAL A O 1
ATOM 617 N N . CYS A 1 83 ? -0.943 -0.914 -6.576 1.00 81.31 83 CYS A N 1
ATOM 618 C CA . CYS A 1 83 ? 0.208 -1.014 -7.477 1.00 81.31 83 CYS A CA 1
ATOM 619 C C . CYS A 1 83 ? 1.503 -1.106 -6.668 1.00 81.31 83 CYS A C 1
ATOM 621 O O . CYS A 1 83 ? 1.821 -0.176 -5.929 1.00 81.31 83 CYS A O 1
ATOM 623 N N . VAL A 1 84 ? 2.211 -2.228 -6.785 1.00 82.19 84 VAL A N 1
ATOM 624 C CA . VAL A 1 84 ? 3.475 -2.505 -6.089 1.00 82.19 84 VAL A CA 1
ATOM 625 C C . VAL A 1 84 ? 4.364 -3.350 -6.998 1.00 82.19 84 VAL A C 1
ATOM 627 O O . VAL A 1 84 ? 3.840 -4.183 -7.742 1.00 82.19 84 VAL A O 1
ATOM 630 N N . SER A 1 85 ? 5.683 -3.167 -6.916 1.00 84.19 85 SER A N 1
ATOM 631 C CA . SER A 1 85 ? 6.662 -3.809 -7.809 1.00 84.19 85 SER A CA 1
ATOM 632 C C . SER A 1 85 ? 6.522 -5.335 -7.855 1.00 84.19 85 SER A C 1
ATOM 634 O O . SER A 1 85 ? 6.489 -5.915 -8.937 1.00 84.19 85 SER A O 1
ATOM 636 N N . ILE A 1 86 ? 6.272 -5.987 -6.710 1.00 84.31 86 ILE A N 1
ATOM 637 C CA . ILE A 1 86 ? 6.070 -7.447 -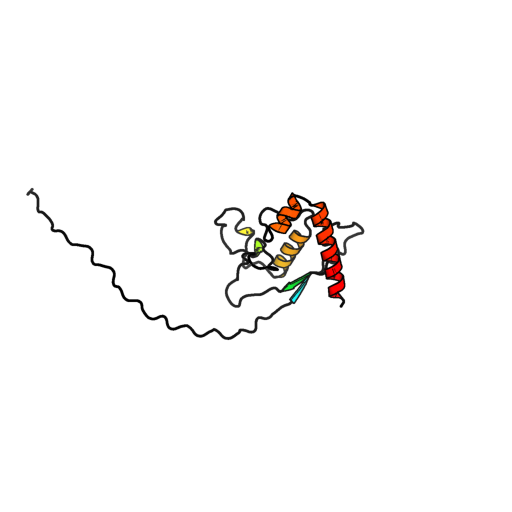6.618 1.00 84.31 86 ILE A CA 1
ATOM 638 C C . ILE A 1 86 ? 4.892 -7.965 -7.469 1.00 84.31 86 ILE A C 1
ATOM 640 O O . ILE A 1 86 ? 4.830 -9.154 -7.770 1.00 84.31 86 ILE A O 1
ATOM 644 N N . LEU A 1 87 ? 3.956 -7.096 -7.871 1.00 84.75 87 LEU A N 1
ATOM 645 C CA . LEU A 1 87 ? 2.808 -7.430 -8.725 1.00 84.75 87 LEU A CA 1
ATOM 646 C C . LEU A 1 87 ? 2.997 -7.033 -10.201 1.00 84.75 87 LEU A C 1
ATOM 648 O O . LEU A 1 87 ? 2.090 -7.260 -11.012 1.00 84.75 87 LEU A O 1
ATOM 652 N N . HIS A 1 88 ? 4.135 -6.439 -10.564 1.00 83.69 88 HIS A N 1
ATOM 653 C CA . HIS A 1 88 ? 4.479 -6.136 -11.952 1.00 83.69 88 HIS A CA 1
ATOM 654 C C . HIS A 1 88 ? 4.926 -7.386 -12.712 1.00 83.69 88 HIS A C 1
ATOM 656 O O . HIS A 1 88 ? 5.278 -8.411 -12.126 1.00 83.69 88 HIS A O 1
ATOM 662 N N . ALA A 1 89 ? 4.892 -7.297 -14.043 1.00 80.44 89 ALA A N 1
ATOM 663 C CA . ALA A 1 89 ? 5.314 -8.381 -14.920 1.00 80.44 89 ALA A CA 1
ATOM 664 C C . ALA A 1 89 ? 6.756 -8.834 -14.626 1.00 80.44 89 ALA A C 1
ATOM 666 O O . ALA A 1 89 ? 7.600 -7.990 -14.333 1.00 80.44 89 ALA A O 1
ATOM 667 N N . PRO A 1 90 ? 7.052 -10.147 -14.703 1.00 83.12 90 PRO A N 1
ATOM 668 C CA . PRO A 1 90 ? 8.406 -10.656 -14.576 1.00 83.12 90 PRO A CA 1
ATOM 669 C C . PRO A 1 90 ? 9.279 -10.105 -15.703 1.00 83.12 90 PRO A C 1
ATOM 671 O O . PRO A 1 90 ? 8.801 -9.849 -16.811 1.00 83.12 90 PRO A O 1
ATOM 674 N N . GLY A 1 91 ? 10.579 -10.031 -15.437 1.00 80.06 91 GLY A N 1
ATOM 675 C CA . GLY A 1 91 ? 11.579 -9.565 -16.392 1.00 80.06 91 GLY A CA 1
ATOM 676 C C . GLY A 1 91 ? 12.048 -8.143 -16.112 1.00 80.06 91 GLY A C 1
ATOM 677 O O . GLY A 1 91 ? 11.630 -7.505 -15.145 1.00 80.06 91 GLY A O 1
ATOM 678 N N . GLU A 1 92 ? 12.954 -7.668 -16.958 1.00 76.69 92 GLU A N 1
ATOM 679 C CA . GLU A 1 92 ? 13.594 -6.363 -16.797 1.00 76.69 92 GLU A CA 1
ATOM 680 C C . GLU A 1 92 ? 12.621 -5.212 -17.044 1.00 76.69 92 GLU A C 1
ATOM 682 O O . GLU A 1 92 ? 11.706 -5.292 -17.873 1.00 76.69 92 GLU A O 1
ATOM 687 N N . ASP A 1 93 ? 12.788 -4.131 -16.284 1.00 77.25 93 ASP A N 1
ATOM 688 C CA . ASP A 1 93 ? 11.993 -2.933 -16.487 1.00 77.25 93 ASP A CA 1
ATOM 689 C C . ASP A 1 93 ? 12.407 -2.225 -17.761 1.00 77.25 93 ASP A C 1
ATOM 691 O O . ASP A 1 93 ? 13.561 -1.841 -17.925 1.00 77.25 93 ASP A O 1
ATOM 695 N N . GLN A 1 94 ? 11.434 -1.980 -18.636 1.00 70.50 94 GLN A N 1
ATOM 696 C CA . GLN A 1 94 ? 11.652 -1.211 -19.856 1.00 70.50 94 GLN A CA 1
ATOM 697 C C . GLN A 1 94 ? 12.136 0.221 -19.562 1.00 70.50 94 GLN A C 1
ATOM 699 O O . GLN A 1 94 ? 12.729 0.854 -20.432 1.00 70.50 94 GLN A O 1
ATOM 704 N N . TRP A 1 95 ? 11.882 0.727 -18.350 1.00 72.50 95 TRP A N 1
ATOM 705 C CA . TRP A 1 95 ? 12.301 2.052 -17.894 1.00 72.50 95 TRP A CA 1
ATOM 706 C C . TRP A 1 95 ? 13.470 2.024 -16.897 1.00 72.50 95 TRP A C 1
ATOM 708 O O . TRP A 1 95 ? 13.987 3.085 -16.553 1.00 72.50 95 TRP A O 1
ATOM 718 N N . GLY A 1 96 ? 13.906 0.837 -16.461 1.00 72.19 96 GLY A N 1
ATOM 719 C CA . GLY A 1 96 ? 15.014 0.657 -15.521 1.00 72.19 96 GLY A CA 1
ATOM 720 C C . GLY A 1 96 ? 14.772 1.188 -14.101 1.00 72.19 96 GLY A C 1
ATOM 721 O O . GLY A 1 96 ? 15.744 1.434 -13.392 1.00 72.19 96 GLY A O 1
ATOM 722 N N . TYR A 1 97 ? 13.521 1.399 -13.682 1.00 71.62 97 TYR A N 1
ATOM 723 C CA . TYR A 1 97 ? 13.197 1.851 -12.323 1.00 71.62 97 TYR A CA 1
ATOM 724 C C . TYR A 1 97 ? 13.181 0.716 -11.295 1.00 71.62 97 TYR A C 1
ATOM 726 O O . TYR A 1 97 ? 13.306 0.989 -10.104 1.00 71.62 97 TYR A O 1
ATOM 734 N N . GLU A 1 98 ? 13.018 -0.531 -11.741 1.00 77.19 98 GLU A N 1
ATOM 735 C CA . GLU A 1 98 ? 12.862 -1.709 -10.882 1.00 77.19 98 GLU A CA 1
ATOM 736 C C . GLU A 1 98 ? 13.837 -2.811 -11.284 1.00 77.19 98 GLU A C 1
ATOM 738 O O . GLU A 1 98 ? 14.029 -3.073 -12.479 1.00 77.19 98 GLU A O 1
ATOM 743 N N . ASP A 1 99 ? 14.398 -3.499 -10.290 1.00 77.81 99 ASP A N 1
ATOM 744 C CA . ASP A 1 99 ? 15.172 -4.709 -10.551 1.00 77.81 99 ASP A CA 1
ATOM 745 C C . ASP A 1 99 ? 14.249 -5.897 -10.869 1.00 77.81 99 ASP A C 1
ATOM 747 O O . ASP A 1 99 ? 13.128 -6.012 -10.364 1.00 77.81 99 ASP A O 1
ATOM 751 N N . ALA A 1 100 ? 14.734 -6.839 -11.682 1.00 75.06 100 ALA A N 1
ATOM 752 C CA . ALA A 1 100 ? 13.981 -8.048 -12.009 1.00 75.06 100 ALA A CA 1
ATOM 753 C C . ALA A 1 100 ? 13.648 -8.886 -10.755 1.00 75.06 100 ALA A C 1
ATOM 755 O O . ALA A 1 100 ? 12.641 -9.597 -10.747 1.00 75.06 100 ALA A O 1
ATOM 756 N N . GLY A 1 101 ? 14.461 -8.790 -9.693 1.00 80.06 101 GLY A N 1
ATOM 757 C CA . GLY A 1 101 ? 14.213 -9.438 -8.404 1.00 80.06 101 GLY A CA 1
ATOM 758 C C . GLY A 1 101 ? 13.086 -8.810 -7.577 1.00 80.06 101 GLY A C 1
ATOM 759 O O . GLY A 1 101 ? 12.494 -9.490 -6.739 1.00 80.06 101 GLY A O 1
ATOM 760 N N . GLU A 1 102 ? 12.748 -7.545 -7.826 1.00 81.56 102 GLU A N 1
ATOM 761 C CA . GLU A 1 102 ? 11.685 -6.815 -7.117 1.00 81.56 102 GLU A CA 1
ATOM 762 C C . GLU A 1 102 ? 10.299 -7.052 -7.730 1.00 81.56 102 GLU A C 1
ATOM 764 O O . GLU A 1 102 ? 9.284 -6.621 -7.182 1.00 81.56 102 GLU A O 1
ATOM 769 N N . ARG A 1 103 ? 10.255 -7.763 -8.859 1.00 86.50 103 ARG A N 1
ATOM 770 C CA . ARG A 1 103 ? 9.054 -8.032 -9.648 1.00 86.50 103 ARG A CA 1
ATOM 771 C C . ARG A 1 103 ? 8.420 -9.373 -9.321 1.00 86.50 103 ARG A C 1
ATOM 773 O O . ARG A 1 103 ? 8.891 -10.122 -8.458 1.00 86.50 103 ARG A O 1
ATOM 780 N N . TRP A 1 104 ? 7.314 -9.687 -9.997 1.00 85.56 104 TRP A N 1
ATOM 781 C CA . TRP A 1 104 ? 6.661 -10.975 -9.815 1.00 85.56 104 TRP A CA 1
ATOM 782 C C . TRP A 1 104 ? 7.603 -12.122 -10.193 1.00 85.56 104 TRP A C 1
ATOM 784 O O . TRP A 1 104 ? 8.037 -12.245 -11.337 1.00 85.56 104 TRP A O 1
ATOM 794 N N . LEU A 1 105 ? 7.850 -13.015 -9.240 1.00 84.56 105 LEU A N 1
ATOM 795 C CA . LEU A 1 105 ? 8.554 -14.272 -9.425 1.00 84.56 105 LEU A CA 1
ATOM 796 C C . LEU A 1 105 ? 7.635 -15.419 -8.983 1.00 84.56 105 LEU A C 1
ATOM 798 O O . LEU A 1 105 ? 6.915 -15.268 -7.997 1.00 84.56 105 LEU A O 1
ATOM 802 N N . PRO A 1 106 ? 7.681 -16.597 -9.637 1.00 84.56 106 PRO A N 1
ATOM 803 C CA . PRO A 1 106 ? 6.854 -17.750 -9.258 1.00 84.56 106 PRO A CA 1
ATOM 804 C C . PRO A 1 106 ? 7.060 -18.252 -7.821 1.00 84.56 106 PRO A C 1
ATOM 806 O O . PRO A 1 106 ? 6.252 -19.031 -7.327 1.00 84.56 106 PRO A O 1
ATOM 809 N N . VAL A 1 107 ? 8.148 -17.836 -7.168 1.00 87.06 107 VAL A N 1
ATOM 810 C CA . VAL A 1 107 ? 8.445 -18.158 -5.766 1.00 87.06 107 VAL A CA 1
ATOM 811 C C . VAL A 1 107 ? 7.591 -17.353 -4.780 1.00 87.06 107 VAL A C 1
ATOM 813 O O . VAL A 1 107 ? 7.463 -17.750 -3.623 1.00 87.06 107 VAL A O 1
ATOM 816 N N . HIS A 1 108 ? 6.995 -16.236 -5.211 1.00 87.00 108 HIS A N 1
ATOM 817 C CA . HIS A 1 108 ? 6.185 -15.397 -4.335 1.00 87.00 108 HIS A CA 1
ATOM 818 C C . HIS A 1 108 ? 4.877 -16.086 -3.965 1.00 87.00 108 HIS A C 1
ATOM 820 O O . HIS A 1 108 ? 4.164 -16.639 -4.803 1.00 87.00 108 HIS A O 1
ATOM 826 N N . THR A 1 109 ? 4.542 -16.010 -2.683 1.00 87.69 109 THR A N 1
ATOM 827 C CA . THR A 1 109 ? 3.299 -16.538 -2.129 1.00 87.69 109 THR A CA 1
ATOM 828 C C . THR A 1 109 ? 2.363 -15.386 -1.780 1.00 87.69 109 THR A C 1
ATOM 830 O O . THR A 1 109 ? 2.734 -14.213 -1.797 1.00 87.69 109 THR A O 1
ATOM 833 N N . VAL A 1 110 ? 1.120 -15.709 -1.417 1.00 87.25 110 VAL A N 1
ATOM 834 C CA . VAL A 1 110 ? 0.187 -14.700 -0.889 1.00 87.25 110 VAL A CA 1
ATOM 835 C C . VAL A 1 110 ? 0.792 -13.977 0.313 1.00 87.25 110 VAL A C 1
ATOM 837 O O . VAL A 1 110 ? 0.659 -12.766 0.433 1.00 87.25 110 VAL A O 1
ATOM 840 N N . GLU A 1 111 ? 1.500 -14.705 1.173 1.00 86.94 111 GLU A N 1
ATOM 841 C CA . GLU A 1 111 ? 2.161 -14.151 2.350 1.00 86.94 111 GLU A CA 1
ATOM 842 C C . GLU A 1 111 ? 3.219 -13.107 1.979 1.00 86.94 111 GLU A C 1
ATOM 844 O O . GLU A 1 111 ? 3.184 -12.003 2.520 1.00 86.94 111 GLU A O 1
ATOM 849 N N . THR A 1 112 ? 4.105 -13.392 1.017 1.00 87.12 112 THR A N 1
ATOM 850 C CA . THR A 1 112 ? 5.151 -12.433 0.619 1.00 87.12 112 THR A CA 1
ATOM 851 C C . THR A 1 112 ? 4.562 -11.175 -0.021 1.00 87.12 112 THR A C 1
ATOM 853 O O . THR A 1 112 ? 5.029 -10.067 0.252 1.00 87.12 112 THR A O 1
ATOM 856 N N . VAL A 1 113 ? 3.475 -11.316 -0.788 1.00 87.25 113 VAL A N 1
ATOM 857 C CA . VAL A 1 113 ? 2.711 -10.179 -1.329 1.00 87.25 113 VAL A CA 1
ATOM 858 C C . VAL A 1 113 ? 2.098 -9.341 -0.207 1.00 87.25 113 VAL A C 1
ATOM 860 O O . VAL A 1 113 ? 2.207 -8.115 -0.222 1.00 87.25 113 VAL A O 1
ATOM 863 N N . LEU A 1 114 ? 1.475 -9.971 0.793 1.00 87.00 114 LEU A N 1
ATOM 864 C CA . LEU A 1 114 ? 0.877 -9.245 1.914 1.00 87.00 114 LEU A CA 1
ATOM 865 C C . LEU A 1 114 ? 1.927 -8.532 2.768 1.00 87.00 114 LEU A C 1
ATOM 867 O O . LEU A 1 114 ? 1.702 -7.390 3.163 1.00 87.00 114 LEU A O 1
ATOM 871 N N . ILE A 1 115 ? 3.077 -9.164 3.009 1.00 87.00 115 ILE A N 1
ATOM 872 C CA . ILE A 1 115 ? 4.203 -8.537 3.709 1.00 87.00 115 ILE A CA 1
ATOM 873 C C . ILE A 1 115 ? 4.671 -7.294 2.944 1.00 87.00 115 ILE A C 1
ATOM 875 O O . ILE A 1 115 ? 4.829 -6.240 3.554 1.00 87.00 115 ILE A O 1
ATOM 879 N N . SER A 1 116 ? 4.818 -7.370 1.616 1.00 87.06 116 SER A N 1
ATOM 880 C CA . SER A 1 116 ? 5.187 -6.216 0.782 1.00 87.06 116 SER A CA 1
ATOM 881 C C . SER A 1 116 ? 4.194 -5.051 0.924 1.00 87.06 116 SER A C 1
ATOM 883 O O . SER A 1 116 ? 4.596 -3.913 1.180 1.00 87.06 116 SER A O 1
ATOM 885 N N . VAL A 1 117 ? 2.888 -5.333 0.863 1.00 86.94 117 VAL A N 1
ATOM 886 C CA . VAL A 1 117 ? 1.840 -4.312 1.037 1.00 86.94 117 VAL A CA 1
ATOM 887 C C . VAL A 1 117 ? 1.863 -3.710 2.447 1.00 86.94 117 VAL A C 1
ATOM 889 O O . VAL A 1 117 ? 1.749 -2.493 2.600 1.00 86.94 117 VAL A O 1
ATOM 892 N N . ILE A 1 118 ? 2.037 -4.528 3.490 1.00 86.12 118 ILE A N 1
ATOM 893 C CA . ILE A 1 118 ? 2.126 -4.049 4.879 1.00 86.12 118 ILE A CA 1
ATOM 894 C C . ILE A 1 118 ? 3.362 -3.167 5.076 1.00 86.12 118 ILE A C 1
ATOM 896 O O . ILE A 1 118 ? 3.268 -2.149 5.764 1.00 86.12 118 ILE A O 1
ATOM 900 N N . SER A 1 119 ? 4.496 -3.522 4.470 1.00 85.38 119 SER A N 1
ATOM 901 C CA . SER A 1 119 ? 5.728 -2.730 4.528 1.00 85.38 119 SER A CA 1
ATOM 902 C C . SER A 1 119 ? 5.538 -1.347 3.907 1.00 85.38 119 SER A C 1
ATOM 904 O O . SER A 1 119 ? 5.899 -0.354 4.532 1.00 85.38 119 SER A O 1
ATOM 906 N N . LEU A 1 120 ? 4.874 -1.256 2.750 1.00 84.81 120 LEU A N 1
ATOM 907 C CA . LEU A 1 120 ? 4.544 0.032 2.126 1.00 84.81 120 LEU A CA 1
ATOM 908 C C . LEU A 1 120 ? 3.614 0.893 2.985 1.00 84.81 120 LEU A C 1
ATOM 910 O O . LEU A 1 120 ? 3.801 2.102 3.081 1.00 84.81 120 LEU A O 1
ATOM 914 N N . LEU A 1 121 ? 2.627 0.280 3.641 1.00 85.00 121 LEU A N 1
ATOM 915 C CA . LEU A 1 121 ? 1.719 0.987 4.551 1.00 85.00 121 LEU A CA 1
ATOM 916 C C . LEU A 1 121 ? 2.376 1.369 5.884 1.00 85.00 121 LEU A C 1
ATOM 918 O O . LEU A 1 121 ? 1.875 2.247 6.586 1.00 85.00 121 LEU A O 1
ATOM 922 N N . SER A 1 122 ? 3.461 0.693 6.256 1.00 84.75 122 SER A N 1
ATOM 923 C CA . SER A 1 122 ? 4.183 0.941 7.505 1.00 84.75 122 SER A CA 1
ATOM 924 C C . SER A 1 122 ? 5.271 2.002 7.363 1.00 84.75 122 SER A C 1
ATOM 926 O O . SER A 1 122 ? 5.824 2.406 8.380 1.00 84.75 122 SER A O 1
ATOM 928 N N . ALA A 1 123 ? 5.564 2.460 6.145 1.00 83.00 123 ALA A N 1
ATOM 929 C CA . ALA A 1 123 ? 6.490 3.559 5.918 1.00 83.00 123 ALA A CA 1
ATOM 930 C C . ALA A 1 123 ? 5.935 4.875 6.498 1.00 83.00 123 ALA A C 1
ATOM 932 O O . ALA A 1 123 ? 4.756 5.195 6.322 1.00 83.00 123 ALA A O 1
ATOM 933 N N . ASP A 1 124 ? 6.791 5.657 7.161 1.00 80.25 124 ASP A N 1
ATOM 934 C CA . ASP A 1 124 ? 6.403 6.948 7.750 1.00 80.25 124 ASP A CA 1
ATOM 935 C C . ASP A 1 124 ? 6.012 7.972 6.675 1.00 80.25 124 ASP A C 1
ATOM 937 O O . ASP A 1 124 ? 5.052 8.735 6.827 1.00 80.25 124 ASP A O 1
ATOM 941 N N . VAL A 1 125 ? 6.738 7.970 5.555 1.00 83.06 125 VAL A N 1
ATOM 942 C CA . VAL A 1 125 ? 6.440 8.778 4.372 1.00 83.06 125 VAL A CA 1
ATOM 943 C C . VAL A 1 125 ? 6.054 7.833 3.233 1.00 83.06 125 VAL A C 1
ATOM 945 O O . VAL A 1 125 ? 6.829 6.924 2.932 1.00 83.06 125 VAL A O 1
ATOM 948 N N . PRO A 1 126 ? 4.882 8.021 2.597 1.00 85.62 126 PRO A N 1
ATOM 949 C CA . PRO A 1 126 ? 4.485 7.223 1.441 1.00 85.62 126 PRO A CA 1
ATOM 950 C C . PRO A 1 126 ? 5.506 7.308 0.309 1.00 85.62 126 PRO A C 1
ATOM 952 O O . PRO A 1 126 ? 6.079 8.372 0.076 1.00 85.62 126 PRO A O 1
ATOM 955 N N . ASP A 1 127 ? 5.678 6.214 -0.430 1.00 84.19 127 ASP A N 1
ATOM 956 C CA . ASP A 1 127 ? 6.536 6.214 -1.611 1.00 84.19 127 ASP A CA 1
ATOM 957 C C . ASP A 1 127 ? 5.971 7.143 -2.702 1.00 84.19 127 ASP A C 1
ATOM 959 O O . ASP A 1 127 ? 4.784 7.117 -3.038 1.00 84.19 127 ASP A O 1
ATOM 963 N N . LEU A 1 128 ? 6.845 7.992 -3.241 1.00 85.00 128 LEU A N 1
ATOM 964 C CA . LEU A 1 128 ? 6.538 9.003 -4.250 1.00 85.00 128 LEU A CA 1
ATOM 965 C C . LEU A 1 128 ? 7.215 8.720 -5.592 1.00 85.00 128 LEU A C 1
ATOM 967 O O . LEU A 1 128 ? 7.038 9.522 -6.515 1.00 85.00 128 LEU A O 1
ATOM 971 N N . ASN A 1 129 ? 7.997 7.642 -5.690 1.00 80.38 129 ASN A N 1
ATOM 972 C CA . ASN A 1 129 ? 8.713 7.268 -6.907 1.00 80.38 129 ASN A CA 1
ATOM 973 C C . ASN A 1 129 ? 7.764 6.670 -7.952 1.00 80.38 129 ASN A C 1
ATOM 975 O O . ASN A 1 129 ? 7.892 6.978 -9.134 1.00 80.38 129 ASN A O 1
ATOM 979 N N . SER A 1 130 ? 6.762 5.898 -7.513 1.00 77.88 130 SER A N 1
ATOM 980 C CA . SER A 1 130 ? 5.762 5.271 -8.389 1.00 77.88 130 SER A CA 1
ATOM 981 C C . SER A 1 130 ? 4.327 5.452 -7.860 1.00 77.88 130 SER A C 1
ATOM 983 O O . SER A 1 130 ? 3.704 4.520 -7.345 1.00 77.88 130 SER A O 1
ATOM 985 N N . PRO A 1 131 ? 3.768 6.678 -7.914 1.00 82.19 131 PRO A N 1
ATOM 986 C CA . PRO A 1 131 ? 2.472 6.949 -7.313 1.00 82.19 131 PRO A CA 1
ATOM 987 C C . PRO A 1 131 ? 1.315 6.472 -8.199 1.00 82.19 131 PRO A C 1
ATOM 989 O O . PRO A 1 131 ? 0.994 7.090 -9.211 1.00 82.19 131 PRO A O 1
ATOM 992 N N . ALA A 1 132 ? 0.594 5.442 -7.750 1.00 84.00 132 ALA A N 1
ATOM 993 C CA . ALA A 1 132 ? -0.677 5.045 -8.372 1.00 84.00 132 ALA A CA 1
ATOM 994 C C . ALA A 1 132 ? -1.770 6.126 -8.230 1.00 84.00 132 ALA A C 1
ATOM 996 O O . ALA A 1 132 ? -2.682 6.225 -9.047 1.00 84.00 132 ALA A O 1
ATOM 997 N N . ASN A 1 133 ? -1.681 6.955 -7.184 1.00 86.75 133 ASN A N 1
ATOM 998 C CA . ASN A 1 133 ? -2.566 8.093 -6.960 1.00 86.75 133 ASN A CA 1
ATOM 999 C C . ASN A 1 133 ? -1.750 9.392 -6.944 1.00 86.75 133 ASN A C 1
ATOM 1001 O O . ASN A 1 133 ? -1.155 9.756 -5.927 1.00 86.75 133 ASN A O 1
ATOM 1005 N N . VAL A 1 134 ? -1.744 10.086 -8.083 1.00 86.31 134 VAL A N 1
ATOM 1006 C CA . VAL A 1 134 ? -0.986 11.329 -8.286 1.00 86.31 134 VAL A CA 1
ATOM 1007 C C . VAL A 1 134 ? -1.451 12.441 -7.343 1.00 86.31 134 VAL A C 1
ATOM 1009 O O . VAL A 1 134 ? -0.612 13.167 -6.815 1.00 86.31 134 VAL A O 1
ATOM 1012 N N . ASP A 1 135 ? -2.754 12.545 -7.067 1.00 87.81 135 ASP A N 1
ATOM 1013 C CA . ASP A 1 135 ? -3.294 13.569 -6.163 1.00 87.81 135 ASP A CA 1
ATOM 1014 C C . ASP A 1 135 ? -2.806 13.356 -4.728 1.00 87.81 135 ASP A C 1
ATOM 1016 O O . ASP A 1 135 ? -2.389 14.302 -4.064 1.00 87.81 135 ASP A O 1
ATOM 1020 N N . ALA A 1 136 ? -2.806 12.103 -4.262 1.00 87.62 136 ALA A N 1
ATOM 1021 C CA . ALA A 1 136 ? -2.286 11.759 -2.942 1.00 87.62 136 ALA A CA 1
ATOM 1022 C C . ALA A 1 136 ? -0.774 12.008 -2.853 1.00 87.62 136 ALA A C 1
ATOM 1024 O O . ALA A 1 136 ? -0.306 12.559 -1.863 1.00 87.62 136 ALA A O 1
ATOM 1025 N N . ALA A 1 137 ? -0.011 11.655 -3.890 1.00 89.19 137 ALA A N 1
ATOM 1026 C CA . ALA A 1 137 ? 1.426 11.914 -3.933 1.00 89.19 137 ALA A CA 1
ATOM 1027 C C . ALA A 1 137 ? 1.750 13.414 -3.956 1.00 89.19 137 ALA A C 1
ATOM 1029 O O . ALA A 1 137 ? 2.701 13.856 -3.312 1.00 89.19 137 ALA A O 1
ATOM 1030 N N . LYS A 1 138 ? 0.939 14.214 -4.656 1.00 91.06 138 LYS A N 1
ATOM 1031 C CA . LYS A 1 138 ? 1.027 15.674 -4.633 1.00 91.06 138 LYS A CA 1
ATOM 1032 C C . LYS A 1 138 ? 0.718 16.224 -3.240 1.00 91.06 138 LYS A C 1
ATOM 1034 O O . LYS A 1 138 ? 1.492 17.027 -2.737 1.00 91.06 138 LYS A O 1
ATOM 1039 N N . GLU A 1 139 ? -0.346 15.743 -2.593 1.00 91.62 139 GLU A N 1
ATOM 1040 C CA . GLU A 1 139 ? -0.713 16.126 -1.221 1.00 91.62 139 GLU A CA 1
ATOM 1041 C C . GLU A 1 139 ? 0.420 15.799 -0.233 1.00 91.62 139 GLU A C 1
ATOM 1043 O O . GLU A 1 139 ? 0.769 16.637 0.584 1.00 91.62 139 GLU A O 1
ATOM 1048 N N . VAL A 1 140 ? 1.077 14.641 -0.357 1.00 91.69 140 VAL A N 1
ATOM 1049 C CA . VAL A 1 140 ? 2.253 14.290 0.464 1.00 91.69 140 VAL A CA 1
ATOM 1050 C C . VAL A 1 140 ? 3.415 15.272 0.257 1.00 91.69 140 VAL A C 1
ATOM 1052 O O . VAL A 1 140 ? 4.083 15.623 1.226 1.00 91.69 140 VAL A O 1
ATOM 1055 N N . ARG A 1 141 ? 3.667 15.719 -0.983 1.00 91.31 141 ARG A N 1
ATOM 1056 C CA . ARG A 1 141 ? 4.765 16.649 -1.314 1.00 91.31 141 ARG A CA 1
ATOM 1057 C C . ARG A 1 141 ? 4.482 18.087 -0.878 1.00 91.31 141 ARG A C 1
ATOM 1059 O O . ARG A 1 141 ? 5.397 18.770 -0.432 1.00 91.31 141 ARG A O 1
ATOM 1066 N N . GLU A 1 142 ? 3.249 18.549 -1.057 1.00 94.25 142 GLU A N 1
ATOM 1067 C CA . GLU A 1 142 ? 2.866 19.953 -0.863 1.00 94.25 142 GLU A CA 1
ATOM 1068 C C . GLU A 1 142 ? 2.301 20.234 0.539 1.00 94.25 142 GLU A C 1
ATOM 1070 O O . GLU A 1 142 ? 2.544 21.308 1.084 1.00 94.25 142 GLU A O 1
ATOM 1075 N N . ASP A 1 143 ? 1.578 19.283 1.139 1.00 93.69 143 ASP A N 1
ATOM 1076 C CA . ASP A 1 143 ? 0.925 19.422 2.448 1.00 93.69 143 ASP A CA 1
ATOM 1077 C C . ASP A 1 143 ? 0.826 18.069 3.185 1.00 93.69 143 ASP A C 1
ATOM 1079 O O . ASP A 1 143 ? -0.243 17.473 3.382 1.00 93.69 143 ASP A O 1
ATOM 1083 N N . TYR A 1 144 ? 1.983 17.569 3.626 1.00 91.50 144 TYR A N 1
ATOM 1084 C CA . TYR A 1 144 ? 2.066 16.344 4.420 1.00 91.50 144 TYR A CA 1
ATOM 1085 C C . TYR A 1 144 ? 1.201 16.371 5.704 1.00 91.50 144 TYR A C 1
ATOM 1087 O O . TYR A 1 144 ? 0.572 15.352 6.014 1.00 91.50 144 TYR A O 1
ATOM 1095 N N . PRO A 1 145 ? 1.090 17.487 6.460 1.00 92.50 145 PRO A N 1
ATOM 1096 C CA . PRO A 1 145 ? 0.177 17.568 7.602 1.00 92.50 145 PRO A CA 1
ATOM 1097 C C . PRO A 1 145 ? -1.295 17.310 7.243 1.00 92.50 145 PRO A C 1
ATOM 1099 O O . PRO A 1 145 ? -1.974 16.563 7.962 1.00 92.50 145 PRO A O 1
ATOM 1102 N N . ALA A 1 146 ? -1.798 17.881 6.142 1.00 92.50 146 ALA A N 1
ATOM 1103 C CA . ALA A 1 146 ? -3.157 17.617 5.670 1.00 92.50 146 ALA A CA 1
ATOM 1104 C C . ALA A 1 146 ? -3.336 16.153 5.257 1.00 92.50 146 ALA A C 1
ATOM 1106 O O . ALA A 1 146 ? -4.310 15.515 5.682 1.00 92.50 146 ALA A O 1
ATOM 1107 N N . TYR A 1 147 ? -2.357 15.593 4.542 1.00 92.12 147 TYR A N 1
ATOM 1108 C CA . TYR A 1 147 ? -2.340 14.178 4.186 1.00 92.12 147 TYR A CA 1
ATOM 1109 C C . TYR A 1 147 ? -2.413 13.278 5.433 1.00 92.12 147 TYR A C 1
ATOM 1111 O O . TYR A 1 147 ? -3.308 12.434 5.540 1.00 92.12 147 TYR A O 1
ATOM 1119 N N . LYS A 1 148 ? -1.554 13.506 6.441 1.00 90.62 148 LYS A N 1
ATOM 1120 C CA . LYS A 1 148 ? -1.546 12.748 7.709 1.00 90.62 148 LYS A CA 1
ATOM 1121 C C . LYS A 1 148 ? -2.903 12.823 8.412 1.00 90.62 148 LYS A C 1
ATOM 1123 O O . LYS A 1 148 ? -3.432 11.801 8.852 1.00 90.62 148 LYS A O 1
ATOM 1128 N N . LYS A 1 149 ? -3.521 14.009 8.471 1.00 92.00 149 LYS A N 1
ATOM 1129 C CA . LYS A 1 149 ? -4.862 14.194 9.055 1.00 92.00 149 LYS A CA 1
ATOM 1130 C C . LYS A 1 149 ? -5.937 13.422 8.285 1.00 92.00 149 LYS A C 1
ATOM 1132 O O . LYS A 1 149 ? -6.828 12.823 8.894 1.00 92.00 149 LYS A O 1
ATOM 1137 N N . ARG A 1 150 ? -5.864 13.421 6.953 1.00 91.06 150 ARG A N 1
ATOM 1138 C CA . ARG A 1 150 ? -6.792 12.695 6.080 1.00 91.06 150 ARG A CA 1
ATOM 1139 C C . ARG A 1 150 ? -6.679 11.189 6.276 1.00 91.06 150 ARG A C 1
ATOM 1141 O O . ARG A 1 150 ? -7.711 10.543 6.453 1.00 91.06 150 ARG A O 1
ATOM 1148 N N . VAL A 1 151 ? -5.459 10.654 6.288 1.00 90.88 151 VAL A N 1
ATOM 1149 C CA . VAL A 1 151 ? -5.200 9.221 6.470 1.00 90.88 151 VAL A CA 1
ATOM 1150 C C . VAL A 1 151 ? -5.663 8.749 7.846 1.00 90.88 151 VAL A C 1
ATOM 1152 O O . VAL A 1 151 ? -6.428 7.792 7.909 1.00 90.88 151 VAL A O 1
ATOM 1155 N N . LYS A 1 152 ? -5.352 9.472 8.933 1.00 90.25 152 LYS A N 1
ATOM 1156 C CA . LYS A 1 152 ? -5.835 9.108 10.282 1.00 90.25 152 LYS A CA 1
ATOM 1157 C C . LYS A 1 152 ? -7.368 9.052 10.368 1.00 90.25 152 LYS A C 1
ATOM 1159 O O . LYS A 1 152 ? -7.926 8.160 11.002 1.00 90.25 152 LYS A O 1
ATOM 1164 N N . ARG A 1 153 ? -8.075 9.960 9.681 1.00 91.31 153 ARG A N 1
ATOM 1165 C CA . ARG A 1 153 ? -9.548 9.923 9.590 1.00 91.31 153 ARG A CA 1
ATOM 1166 C C . ARG A 1 153 ? -10.052 8.696 8.821 1.00 91.31 153 ARG A C 1
ATOM 1168 O O . ARG A 1 153 ? -11.052 8.109 9.224 1.00 91.31 153 ARG A O 1
ATOM 1175 N N . LEU A 1 154 ? -9.390 8.326 7.723 1.00 90.50 154 LEU A N 1
ATOM 1176 C CA . LEU A 1 154 ? -9.733 7.132 6.942 1.00 90.50 154 LEU A CA 1
ATOM 1177 C C . LEU A 1 154 ? -9.466 5.845 7.730 1.00 90.50 154 LEU A C 1
ATOM 1179 O O . LEU A 1 154 ? -10.317 4.961 7.727 1.00 90.50 154 LEU A O 1
ATOM 1183 N N . ALA A 1 155 ? -8.335 5.772 8.435 1.00 89.25 155 ALA A N 1
ATOM 1184 C CA . ALA A 1 155 ? -7.979 4.661 9.311 1.00 89.25 155 ALA A CA 1
ATOM 1185 C C . ALA A 1 155 ? -9.052 4.440 10.385 1.00 89.25 155 ALA A C 1
ATOM 1187 O O . ALA A 1 155 ? -9.591 3.339 10.489 1.00 89.25 155 ALA A O 1
ATOM 1188 N N . ARG A 1 156 ? -9.456 5.501 11.096 1.00 89.25 156 ARG A N 1
ATOM 1189 C CA . ARG A 1 156 ? -10.517 5.410 12.108 1.00 89.25 156 ARG A CA 1
ATOM 1190 C C . ARG A 1 156 ? -11.847 4.940 11.518 1.00 89.25 156 ARG A C 1
ATOM 1192 O O . ARG A 1 156 ? -12.436 3.998 12.033 1.00 89.25 156 ARG A O 1
ATOM 1199 N N . ARG A 1 157 ? -12.275 5.537 10.401 1.00 90.00 157 ARG A N 1
ATOM 1200 C CA . ARG A 1 157 ? -13.515 5.141 9.719 1.00 90.00 157 ARG A CA 1
ATOM 1201 C C . ARG A 1 157 ? -13.484 3.672 9.286 1.00 90.00 157 ARG A C 1
ATOM 1203 O O . ARG A 1 157 ? -14.473 2.973 9.436 1.00 90.00 157 ARG A O 1
ATOM 1210 N N . SER A 1 158 ? -12.345 3.195 8.782 1.00 88.19 158 SER A N 1
ATOM 1211 C CA . SER A 1 158 ? -12.196 1.791 8.378 1.00 88.19 158 SER A CA 1
ATOM 1212 C C . SER A 1 158 ? -12.347 0.817 9.549 1.00 88.19 158 SER A C 1
ATOM 1214 O O . SER A 1 158 ? -12.862 -0.280 9.364 1.00 88.19 158 SER A O 1
ATOM 1216 N N . ALA A 1 159 ? -11.916 1.222 10.748 1.00 86.75 159 ALA A N 1
ATOM 1217 C CA . ALA A 1 159 ? -12.078 0.430 11.957 1.00 86.75 159 ALA A CA 1
ATOM 1218 C C . ALA A 1 159 ? -13.537 0.426 12.437 1.00 86.75 159 ALA A C 1
ATOM 1220 O O . ALA A 1 159 ? -14.023 -0.627 12.827 1.00 86.75 159 ALA A O 1
ATOM 1221 N N . GLU A 1 160 ? -14.236 1.564 12.363 1.00 87.88 160 GLU A N 1
ATOM 1222 C CA . GLU A 1 160 ? -15.672 1.675 12.670 1.00 87.88 160 GLU A CA 1
ATOM 1223 C C . GLU A 1 160 ? -16.500 0.760 11.735 1.00 87.88 160 GLU A C 1
ATOM 1225 O O . G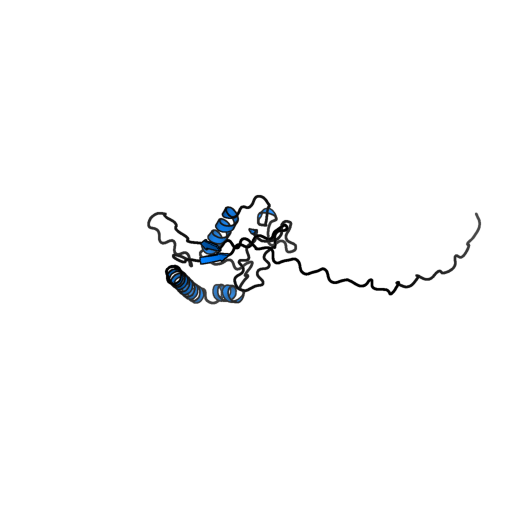LU A 1 160 ? -17.171 -0.155 12.204 1.00 87.88 160 GLU A O 1
ATOM 1230 N N . GLU A 1 161 ? -16.319 0.883 10.413 1.00 87.06 161 GLU A N 1
ATOM 1231 C CA . GLU A 1 161 ? -17.006 0.083 9.373 1.00 87.06 161 GLU A CA 1
ATOM 1232 C C . GLU A 1 161 ? -16.645 -1.423 9.367 1.00 87.06 161 GLU A C 1
ATOM 1234 O O . GLU A 1 161 ? -17.140 -2.205 8.544 1.00 87.06 161 GLU A O 1
ATOM 1239 N N . ALA A 1 162 ? -15.688 -1.852 10.190 1.00 78.50 162 ALA A N 1
ATOM 1240 C CA . ALA A 1 162 ? -15.301 -3.256 10.288 1.00 78.50 162 ALA A CA 1
ATOM 1241 C C . ALA A 1 162 ? -16.116 -4.038 11.323 1.00 78.50 162 ALA A C 1
ATOM 1243 O O . ALA A 1 162 ? -16.148 -5.265 11.226 1.00 78.50 162 ALA A O 1
ATOM 1244 N N . TYR A 1 163 ? -16.726 -3.349 12.291 1.00 70.25 163 TYR A N 1
ATOM 1245 C CA . TYR A 1 163 ? -17.513 -3.960 13.365 1.00 70.25 163 TYR A CA 1
ATOM 1246 C C . TYR A 1 163 ? -19.028 -3.750 13.214 1.00 70.25 163 TYR A C 1
ATOM 1248 O O . TYR A 1 163 ? -19.780 -4.374 13.963 1.00 70.25 163 TYR A O 1
ATOM 1256 N N . ASP A 1 164 ? -19.448 -2.924 12.252 1.00 57.19 164 ASP A N 1
ATOM 1257 C CA . ASP A 1 164 ? -20.832 -2.821 11.762 1.00 57.19 164 ASP A CA 1
ATOM 1258 C C . ASP A 1 164 ? -21.167 -3.949 10.766 1.00 57.19 164 ASP A C 1
ATOM 1260 O O . ASP A 1 164 ? -22.292 -4.495 10.847 1.00 57.19 164 ASP A O 1
#

Radius of gyration: 26.65 Å; chains: 1; bounding box: 58×39×97 Å

InterPro domains:
  IPR000608 Ubiquitin-conjugating (UBC), catalytic core domain [PF00179] (78-153)
  IPR000608 Ubiquitin-conjugating (UBC), catalytic core domain [PS50127] (1-160)
  IPR016135 Ubiquitin-conjugating enzyme/RWD-like [G3DSA:3.10.110.10] (44-161)
  IPR016135 Ubiquitin-conjugating enzyme/RWD-like [SSF54495] (50-159)
  IPR050113 Ubiquitin-conjugating enzyme E2-like [PTHR24067] (49-152)

Secondary structure (DSSP, 8-state):
----------PPPPPP--PPP-PPPPPPP------EEEEEE-----TT-----TTTT-EEEEEE---SSS-----S-STT----GGGSPSS--TTSSS-GGGS--TT--HHHHHHHHHHHHH-SS---SS-S-HHHHHHHHH-HHHHHHHHHHHHHHHHHTTT-

pLDDT: mean 70.65, std 18.52, range [36.38, 94.25]

Foldseek 3Di:
DDDDDDDDDDDDDDDDDDDDDDDDDDDPPPDPFPWDKDWDDPPPPDDDDPLVQLLPQATDIDTDTDDDPDQDADPLQDDPDDHFQQRHDADADPVRPDDNVRYDDPPDDPVNVSVRVVVQSSDNQHDLPDDSDPVLSVCSVPPVVVSSVVSNVNRVVNNVVVVD